Protein AF-A0A951PVG9-F1 (afdb_monomer_lite)

Radius of gyration: 15.19 Å; chains: 1; bounding box: 36×34×34 Å

Structure (mmCIF, N/CA/C/O backbone):
data_AF-A0A951PVG9-F1
#
_entry.id   AF-A0A951PVG9-F1
#
loop_
_atom_site.group_PDB
_atom_site.id
_atom_site.type_symbol
_atom_site.label_atom_id
_atom_site.label_alt_id
_atom_site.label_comp_id
_atom_site.label_asym_id
_atom_site.label_entity_id
_atom_site.label_seq_id
_atom_site.pdbx_PDB_ins_code
_atom_site.Cartn_x
_atom_site.Cartn_y
_atom_site.Cartn_z
_atom_site.occupancy
_atom_site.B_iso_or_equiv
_atom_site.auth_seq_id
_atom_site.auth_comp_id
_atom_site.auth_asym_id
_atom_site.auth_atom_id
_atom_site.pdbx_PDB_model_num
ATOM 1 N N . MET A 1 1 ? 28.425 -24.438 -24.888 1.00 44.50 1 MET A N 1
ATOM 2 C CA . MET A 1 1 ? 28.438 -23.288 -23.963 1.00 44.50 1 MET A CA 1
ATOM 3 C C . MET A 1 1 ? 27.001 -22.878 -23.744 1.00 44.50 1 MET A C 1
ATOM 5 O O . MET A 1 1 ? 26.403 -22.303 -24.640 1.00 44.50 1 MET A O 1
ATOM 9 N N . SER A 1 2 ? 26.442 -23.262 -22.604 1.00 70.56 2 SER A N 1
ATOM 10 C CA . SER A 1 2 ? 25.092 -22.878 -22.204 1.00 70.56 2 SER A CA 1
ATOM 11 C C . SER A 1 2 ? 25.213 -22.256 -20.830 1.00 70.56 2 SER A C 1
ATOM 13 O O . SER A 1 2 ? 25.279 -22.967 -19.835 1.00 70.56 2 SER A O 1
ATOM 15 N N . LEU A 1 3 ? 25.305 -20.935 -20.798 1.00 51.03 3 LEU A N 1
ATOM 16 C CA . LEU A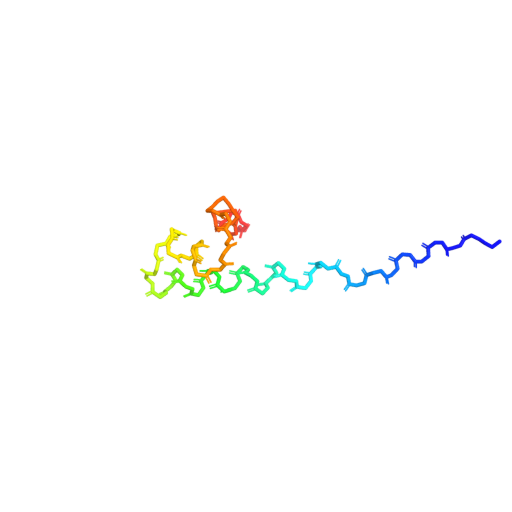 1 3 ? 25.012 -20.157 -19.609 1.00 51.03 3 LEU A CA 1
ATOM 17 C C . LEU A 1 3 ? 24.057 -19.065 -20.066 1.00 51.03 3 LEU A C 1
ATOM 19 O O . LEU A 1 3 ? 24.430 -18.063 -20.665 1.00 51.03 3 LEU A O 1
ATOM 23 N N . SER A 1 4 ? 22.778 -19.370 -19.884 1.00 64.25 4 SER A N 1
ATOM 24 C CA . SER A 1 4 ? 21.695 -18.406 -19.844 1.00 64.25 4 SER A CA 1
ATOM 25 C C . SER A 1 4 ? 21.903 -17.534 -18.609 1.00 64.25 4 SER A C 1
ATOM 27 O O . SER A 1 4 ? 21.331 -17.793 -17.553 1.00 64.25 4 SER A O 1
ATOM 29 N N . 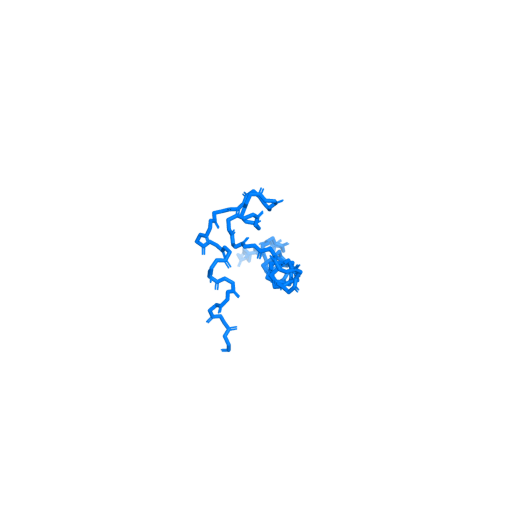GLU A 1 5 ? 22.765 -16.532 -18.719 1.00 54.91 5 GLU A N 1
ATOM 30 C CA . GLU A 1 5 ? 22.868 -15.479 -17.715 1.00 54.91 5 GLU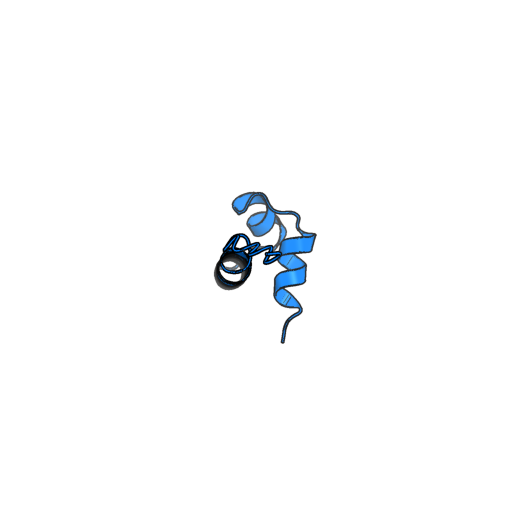 A CA 1
ATOM 31 C C . GLU A 1 5 ? 21.745 -14.487 -17.995 1.00 54.91 5 GLU A C 1
ATOM 33 O O . GLU A 1 5 ? 21.890 -13.473 -18.673 1.00 54.91 5 GLU A O 1
ATOM 38 N N . SER A 1 6 ? 20.558 -14.865 -17.523 1.00 55.31 6 SER A N 1
ATOM 39 C CA . SER A 1 6 ? 19.409 -13.987 -17.360 1.00 55.31 6 SER A CA 1
ATOM 40 C C . SER A 1 6 ? 19.698 -12.986 -16.240 1.00 55.31 6 SER A C 1
ATOM 42 O O . SER A 1 6 ? 19.034 -12.994 -15.211 1.00 55.31 6 SER A O 1
ATOM 44 N N . ASP A 1 7 ? 20.691 -12.122 -16.437 1.00 52.84 7 ASP A N 1
ATOM 45 C CA . ASP A 1 7 ? 20.918 -10.960 -15.585 1.00 52.84 7 ASP A CA 1
ATOM 46 C C . ASP A 1 7 ? 20.052 -9.811 -16.111 1.00 52.84 7 ASP A C 1
ATOM 48 O O . ASP A 1 7 ? 20.493 -8.866 -16.760 1.00 52.84 7 ASP A O 1
ATOM 52 N N . ASN A 1 8 ? 18.746 -9.955 -15.891 1.00 54.59 8 ASN A N 1
ATOM 53 C CA . ASN A 1 8 ? 17.874 -8.800 -15.803 1.00 54.59 8 ASN A CA 1
ATOM 54 C C . ASN A 1 8 ? 17.897 -8.378 -14.329 1.00 54.59 8 ASN A C 1
ATOM 56 O O . ASN A 1 8 ? 17.172 -8.986 -13.537 1.00 54.59 8 ASN A O 1
ATOM 60 N N . PRO A 1 9 ? 18.647 -7.339 -13.917 1.00 50.22 9 PRO A N 1
ATOM 61 C CA . PRO A 1 9 ? 18.435 -6.707 -12.622 1.00 50.22 9 PRO A CA 1
ATOM 62 C C . PRO A 1 9 ? 17.153 -5.872 -12.714 1.00 50.22 9 PRO A C 1
ATOM 64 O O . PRO A 1 9 ? 17.161 -4.647 -12.658 1.00 50.22 9 PRO A O 1
ATOM 67 N N . CYS A 1 10 ? 16.024 -6.528 -12.945 1.00 48.38 10 CYS A N 1
ATOM 68 C CA . CYS A 1 10 ? 14.742 -5.882 -13.116 1.00 48.38 10 CYS A CA 1
ATOM 69 C C . CYS A 1 10 ? 13.769 -6.543 -12.145 1.00 48.38 10 CYS A C 1
ATOM 71 O O . CYS A 1 10 ? 13.536 -7.741 -12.244 1.00 48.38 10 CYS A O 1
ATOM 73 N N . LEU A 1 11 ? 13.229 -5.733 -11.224 1.00 50.25 11 LEU A N 1
ATOM 74 C CA . LEU A 1 11 ? 12.057 -5.944 -10.349 1.00 50.25 11 LEU A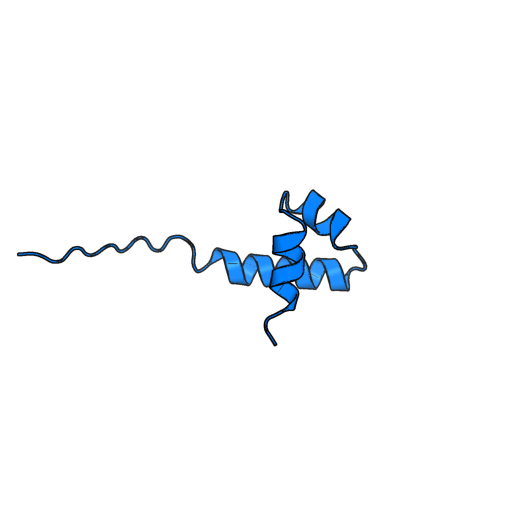 CA 1
ATOM 75 C C . LEU A 1 11 ? 12.329 -5.958 -8.837 1.00 50.25 11 LEU A C 1
ATOM 77 O O . LEU A 1 11 ? 11.511 -5.409 -8.101 1.00 50.25 11 LEU A O 1
ATOM 81 N N . THR A 1 12 ? 13.469 -6.449 -8.344 1.00 46.34 12 THR A N 1
ATOM 82 C CA . THR A 1 12 ? 13.673 -6.575 -6.880 1.00 46.34 12 THR A CA 1
ATOM 83 C C . THR A 1 12 ? 13.830 -5.229 -6.154 1.00 46.34 12 THR A C 1
ATOM 85 O O . THR A 1 12 ? 13.436 -5.095 -4.998 1.00 46.34 12 THR A O 1
ATOM 88 N N . VAL A 1 13 ? 14.342 -4.189 -6.822 1.00 50.53 13 VAL A N 1
ATOM 89 C CA . VAL A 1 13 ? 14.587 -2.872 -6.192 1.00 50.53 13 VAL A CA 1
ATOM 90 C C . VAL A 1 13 ? 13.310 -2.040 -5.990 1.00 50.53 13 VAL A C 1
ATOM 92 O O . VAL A 1 13 ? 13.284 -1.164 -5.128 1.00 50.53 13 VAL A O 1
ATOM 95 N N . ASN A 1 14 ? 12.232 -2.317 -6.733 1.00 60.72 14 ASN A N 1
ATOM 96 C CA . ASN A 1 14 ? 11.019 -1.491 -6.690 1.00 60.72 14 ASN A CA 1
ATOM 97 C C . ASN A 1 14 ? 10.103 -1.821 -5.504 1.00 60.72 14 ASN A C 1
ATOM 99 O O . ASN A 1 14 ? 9.471 -0.917 -4.962 1.00 60.72 14 ASN A O 1
ATOM 103 N N . LEU A 1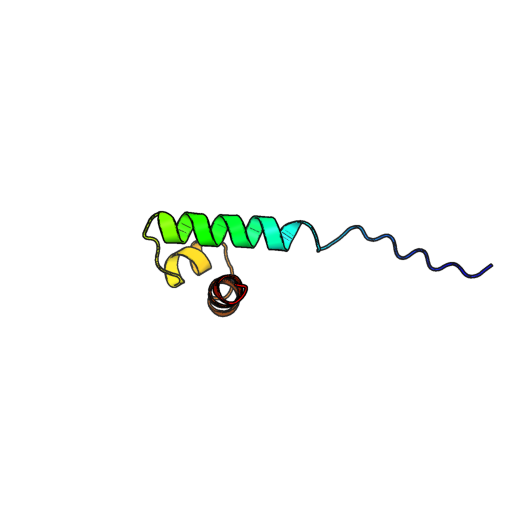 15 ? 10.063 -3.077 -5.045 1.00 69.81 15 LEU A N 1
ATOM 104 C CA . LEU A 1 15 ? 9.110 -3.493 -4.011 1.00 69.81 15 LEU A CA 1
ATOM 105 C C . LEU A 1 15 ? 9.442 -2.909 -2.626 1.00 69.81 15 LEU A C 1
ATOM 107 O O . LEU A 1 15 ? 8.548 -2.447 -1.925 1.00 69.81 15 LEU A O 1
ATOM 111 N N . GLN A 1 16 ? 10.725 -2.830 -2.252 1.00 74.88 16 GLN A N 1
ATOM 112 C CA . GLN A 1 16 ? 11.134 -2.218 -0.976 1.00 74.88 16 GLN A CA 1
ATOM 113 C C . GLN A 1 16 ? 10.892 -0.704 -0.937 1.00 74.88 16 GLN A C 1
ATOM 115 O O . GLN A 1 16 ? 10.508 -0.154 0.099 1.00 74.88 16 GLN A O 1
ATOM 120 N N . VAL A 1 17 ? 11.139 -0.015 -2.055 1.00 81.38 17 VAL A N 1
ATOM 121 C CA . VAL A 1 17 ? 10.874 1.426 -2.179 1.00 81.38 17 VAL A CA 1
ATOM 122 C C . VAL A 1 17 ? 9.375 1.677 -2.114 1.00 81.38 17 VAL A C 1
ATOM 124 O O . VAL A 1 17 ? 8.931 2.572 -1.395 1.00 81.38 17 VAL A O 1
ATOM 127 N N . LEU A 1 18 ? 8.592 0.842 -2.796 1.00 82.31 18 LEU A N 1
ATOM 128 C CA . LEU A 1 18 ? 7.145 0.922 -2.779 1.00 82.31 18 LEU A CA 1
ATOM 129 C C . LEU A 1 18 ? 6.581 0.695 -1.370 1.00 82.31 18 LEU A C 1
ATOM 131 O O . LEU A 1 18 ? 5.776 1.495 -0.891 1.00 82.31 18 LEU A O 1
ATOM 135 N N . ALA A 1 19 ? 7.083 -0.322 -0.669 1.00 83.50 19 ALA A N 1
ATOM 136 C CA . ALA A 1 19 ? 6.675 -0.630 0.692 1.00 83.50 19 ALA A CA 1
ATOM 137 C C . ALA A 1 19 ? 6.958 0.519 1.670 1.00 83.50 19 ALA A C 1
ATOM 139 O O . ALA A 1 19 ? 6.100 0.914 2.465 1.00 83.50 19 ALA A O 1
ATOM 140 N N . LYS A 1 20 ? 8.150 1.123 1.572 1.00 86.00 20 LYS A N 1
ATOM 141 C CA . LYS A 1 20 ? 8.516 2.307 2.362 1.00 86.00 20 LYS A CA 1
ATOM 142 C C . LYS A 1 20 ? 7.615 3.502 2.065 1.00 86.00 20 LYS A C 1
ATOM 144 O O . LYS A 1 20 ? 7.228 4.202 2.999 1.00 86.00 20 LYS A O 1
ATOM 149 N N . THR A 1 21 ? 7.282 3.735 0.799 1.00 87.88 21 THR A N 1
ATOM 150 C CA . THR A 1 21 ? 6.412 4.843 0.392 1.00 87.88 21 THR A CA 1
ATOM 151 C C . THR A 1 21 ? 5.002 4.669 0.945 1.00 87.88 21 THR A C 1
ATOM 153 O O . THR A 1 21 ? 4.506 5.578 1.605 1.00 87.88 21 THR A O 1
ATOM 156 N N . ILE A 1 22 ? 4.395 3.490 0.790 1.00 88.44 22 ILE A N 1
ATOM 157 C CA . ILE A 1 22 ? 3.067 3.177 1.344 1.00 88.44 22 ILE A CA 1
ATOM 158 C C . ILE A 1 22 ? 3.054 3.354 2.865 1.00 88.44 22 ILE A C 1
ATOM 160 O O . ILE A 1 22 ? 2.198 4.057 3.401 1.00 88.44 22 ILE A O 1
ATOM 164 N N . LYS A 1 23 ? 4.049 2.796 3.570 1.00 87.25 23 LYS A N 1
ATOM 165 C CA . LYS A 1 23 ? 4.166 2.929 5.030 1.00 87.25 23 LYS A CA 1
ATOM 166 C C . LYS A 1 23 ? 4.275 4.395 5.458 1.00 87.25 23 LYS A C 1
ATOM 168 O O . LYS A 1 23 ? 3.645 4.799 6.432 1.00 87.25 23 LYS A O 1
ATOM 173 N N . LYS A 1 24 ? 5.019 5.209 4.704 1.00 90.62 24 LYS A N 1
ATOM 174 C CA . LYS A 1 24 ? 5.177 6.645 4.958 1.00 90.62 24 LYS A CA 1
ATOM 175 C C . LYS A 1 24 ? 3.890 7.432 4.707 1.00 90.62 24 LYS A C 1
ATOM 177 O O . LYS A 1 24 ? 3.569 8.308 5.503 1.00 90.62 24 LYS A O 1
ATOM 182 N N . LEU A 1 25 ? 3.145 7.109 3.650 1.00 91.00 25 LEU A N 1
ATOM 183 C CA . LEU A 1 25 ? 1.853 7.734 3.358 1.00 91.00 25 LEU A CA 1
ATOM 184 C C . LEU A 1 25 ? 0.810 7.381 4.430 1.00 91.00 25 LEU A C 1
ATOM 186 O O . LEU A 1 25 ? 0.088 8.256 4.902 1.00 91.00 25 LEU A O 1
ATOM 190 N N . ARG A 1 26 ? 0.811 6.133 4.908 1.00 88.25 26 ARG A N 1
ATOM 191 C CA . ARG A 1 26 ? -0.048 5.690 6.013 1.00 88.25 26 ARG A CA 1
ATOM 192 C C . ARG A 1 26 ? 0.310 6.381 7.335 1.00 88.25 26 ARG A C 1
ATOM 194 O O . ARG A 1 26 ? -0.578 6.820 8.057 1.00 88.25 26 ARG A O 1
ATOM 201 N N . GLN A 1 27 ? 1.602 6.569 7.626 1.00 88.00 27 GLN A N 1
ATOM 202 C CA . GLN A 1 27 ? 2.058 7.391 8.763 1.00 88.00 27 GLN A CA 1
ATOM 203 C C . GLN A 1 27 ? 1.663 8.868 8.638 1.00 88.00 27 GLN A C 1
ATOM 205 O O . GLN A 1 27 ? 1.538 9.555 9.648 1.00 88.00 27 GLN A O 1
ATOM 210 N N . PHE A 1 28 ? 1.456 9.348 7.413 1.00 90.25 28 PHE A N 1
ATOM 211 C CA . PHE A 1 28 ? 0.950 10.689 7.133 1.00 90.25 28 PHE A CA 1
ATOM 212 C C . PHE A 1 28 ? -0.553 10.838 7.427 1.00 90.25 28 PHE A C 1
ATOM 214 O O . PHE A 1 28 ? -1.066 11.953 7.401 1.00 90.25 28 PHE A O 1
ATOM 221 N N . GLY A 1 29 ? -1.255 9.735 7.711 1.00 89.25 29 GLY A N 1
ATOM 222 C CA . GLY A 1 29 ? -2.702 9.709 7.924 1.00 89.25 29 GLY A CA 1
ATOM 223 C C . GLY A 1 29 ? -3.514 9.528 6.641 1.00 89.25 29 GLY A C 1
ATOM 224 O O . GLY A 1 29 ? -4.725 9.735 6.665 1.00 89.25 29 GLY A O 1
ATOM 225 N N . LEU A 1 30 ? -2.875 9.153 5.526 1.00 90.00 30 LEU A N 1
ATOM 226 C CA . LEU A 1 30 ? -3.588 8.807 4.297 1.00 90.00 30 LEU A CA 1
ATOM 227 C C . LEU A 1 30 ? -4.205 7.412 4.421 1.00 90.00 30 LEU A C 1
ATOM 229 O O . LEU A 1 30 ? -3.576 6.483 4.935 1.00 90.00 30 LEU A O 1
ATOM 233 N N . SER A 1 31 ? -5.435 7.280 3.928 1.00 89.88 31 SER A N 1
ATOM 234 C CA . SER A 1 31 ? -6.131 5.989 3.862 1.00 89.88 31 SER A CA 1
ATOM 235 C C . SER A 1 31 ? -5.613 5.158 2.689 1.00 89.88 31 SER A C 1
ATOM 237 O O . SER A 1 31 ? -5.112 5.714 1.710 1.00 89.88 31 SER A O 1
ATOM 239 N N . ASP A 1 32 ? -5.756 3.835 2.760 1.00 88.19 32 ASP A N 1
ATOM 240 C CA . ASP A 1 32 ? -5.269 2.928 1.713 1.00 88.19 32 ASP A CA 1
ATOM 241 C C . ASP A 1 32 ? -5.863 3.266 0.334 1.00 88.19 32 ASP A C 1
ATOM 243 O O . ASP A 1 32 ? -5.172 3.122 -0.669 1.00 88.19 32 ASP A O 1
ATOM 247 N N . GLU A 1 33 ? -7.098 3.781 0.284 1.00 91.81 33 GLU A N 1
ATOM 248 C CA . GLU A 1 33 ? -7.771 4.274 -0.925 1.00 91.81 33 GLU A CA 1
ATOM 249 C C . GLU A 1 33 ? -7.026 5.442 -1.568 1.00 91.81 33 GLU A C 1
ATOM 251 O O . GLU A 1 33 ? -6.773 5.437 -2.770 1.00 91.81 33 GLU A O 1
ATOM 256 N N . GLN A 1 34 ? -6.622 6.423 -0.763 1.00 92.44 34 GLN A N 1
ATOM 257 C CA . GLN A 1 34 ? -5.888 7.590 -1.250 1.00 92.44 34 GLN A CA 1
ATOM 258 C C . GLN A 1 34 ? -4.464 7.221 -1.658 1.00 92.44 34 GLN A C 1
ATOM 260 O O . GLN A 1 34 ? -3.918 7.797 -2.589 1.00 92.44 34 GLN A O 1
ATOM 265 N N . ILE A 1 35 ? -3.854 6.262 -0.962 1.00 91.31 35 ILE A N 1
ATOM 266 C CA . ILE A 1 35 ? -2.513 5.760 -1.274 1.00 91.31 35 ILE A CA 1
ATOM 267 C C . ILE A 1 35 ? -2.525 4.977 -2.587 1.00 91.31 35 ILE A C 1
ATOM 269 O O . ILE A 1 35 ? -1.641 5.170 -3.417 1.00 91.31 35 ILE A O 1
ATOM 273 N N . ALA A 1 36 ? -3.525 4.116 -2.772 1.00 90.00 36 ALA A N 1
ATOM 274 C CA . ALA A 1 36 ? -3.757 3.375 -4.004 1.00 90.00 36 ALA A CA 1
ATOM 275 C C . ALA A 1 36 ? -3.949 4.327 -5.187 1.00 90.00 36 ALA A C 1
ATOM 277 O O . ALA A 1 36 ? -3.291 4.169 -6.208 1.00 90.00 36 ALA A O 1
ATOM 278 N N . GLU A 1 37 ? -4.770 5.364 -5.021 1.00 90.56 37 GLU A N 1
ATOM 279 C CA . GLU A 1 37 ? -4.972 6.384 -6.051 1.00 90.56 37 GLU A CA 1
ATOM 280 C C . GLU A 1 37 ? -3.694 7.196 -6.323 1.00 90.56 37 GLU A C 1
ATOM 282 O O . GLU A 1 37 ? -3.308 7.370 -7.475 1.00 90.56 37 GLU A O 1
ATOM 287 N N . ALA A 1 38 ? -2.978 7.628 -5.281 1.00 88.94 38 ALA A N 1
ATOM 288 C CA . ALA A 1 38 ? -1.765 8.437 -5.413 1.00 88.94 38 ALA A CA 1
ATOM 289 C C . ALA A 1 38 ? -0.573 7.684 -6.022 1.00 88.94 38 ALA A C 1
ATOM 291 O O . ALA A 1 38 ? 0.308 8.305 -6.614 1.00 88.94 38 ALA A O 1
ATOM 292 N N . LEU A 1 39 ? -0.513 6.364 -5.837 1.00 85.56 39 LEU A N 1
ATOM 293 C CA . LEU A 1 39 ? 0.518 5.501 -6.415 1.00 85.56 39 LEU A CA 1
ATOM 294 C C . LEU A 1 39 ? 0.047 4.806 -7.697 1.00 85.56 39 LEU A C 1
ATOM 296 O O . LEU A 1 39 ? 0.821 4.046 -8.272 1.00 85.56 39 LEU A O 1
ATOM 300 N N . GLU A 1 40 ? -1.198 5.047 -8.119 1.00 86.94 40 GLU A N 1
ATOM 301 C CA . GLU A 1 40 ? -1.864 4.350 -9.225 1.00 86.94 40 GLU A CA 1
ATOM 302 C C . GLU A 1 40 ? -1.771 2.820 -9.091 1.00 86.94 40 GLU A C 1
ATOM 304 O O . GLU A 1 40 ? -1.578 2.078 -10.056 1.00 86.94 40 GLU A O 1
ATOM 309 N N . LEU A 1 41 ? -1.891 2.338 -7.853 1.00 85.94 41 LEU A N 1
ATOM 310 C CA . LEU A 1 41 ? -1.785 0.932 -7.500 1.00 85.94 41 LEU A CA 1
ATOM 311 C C . LEU A 1 41 ? -3.119 0.352 -7.050 1.00 85.94 41 LEU A C 1
ATOM 313 O O . LEU A 1 41 ? -3.943 1.048 -6.460 1.00 85.94 41 LEU A O 1
ATOM 317 N N . PRO A 1 42 ? -3.321 -0.962 -7.232 1.00 87.62 42 PRO A N 1
ATOM 318 C CA . PRO A 1 42 ? -4.459 -1.643 -6.645 1.00 87.62 42 PRO A CA 1
ATOM 319 C C . PRO A 1 42 ? -4.411 -1.553 -5.118 1.00 87.62 42 PRO A C 1
ATOM 321 O O . PRO A 1 42 ? -3.366 -1.772 -4.500 1.00 87.62 42 PRO A O 1
ATOM 324 N N . LEU A 1 43 ? -5.573 -1.342 -4.502 1.00 88.06 43 LEU A N 1
ATOM 325 C CA . LEU A 1 43 ? -5.727 -1.347 -3.045 1.00 88.06 43 LEU A CA 1
ATOM 326 C C . LEU A 1 43 ? -5.199 -2.645 -2.406 1.00 88.06 43 LEU A C 1
ATOM 328 O O . LEU A 1 43 ? -4.671 -2.634 -1.299 1.00 88.06 43 LEU A O 1
ATOM 332 N N . GLU A 1 44 ? -5.323 -3.767 -3.119 1.00 85.25 44 GLU A N 1
ATOM 333 C CA . GLU A 1 44 ? -4.776 -5.067 -2.719 1.00 85.25 44 GLU A CA 1
ATOM 334 C C . GLU A 1 44 ? -3.256 -5.035 -2.540 1.00 85.25 44 GLU A C 1
ATOM 336 O O . GLU A 1 44 ? -2.754 -5.542 -1.542 1.00 85.25 44 GLU A O 1
ATOM 341 N N . VAL A 1 45 ? -2.532 -4.368 -3.444 1.00 82.25 45 VAL A N 1
ATOM 342 C CA . VAL A 1 45 ? -1.070 -4.222 -3.369 1.00 82.25 45 VAL A CA 1
ATOM 343 C C . VAL A 1 45 ? -0.685 -3.350 -2.175 1.00 82.25 45 VAL A C 1
ATOM 345 O O . VAL A 1 45 ? 0.227 -3.688 -1.423 1.00 82.25 45 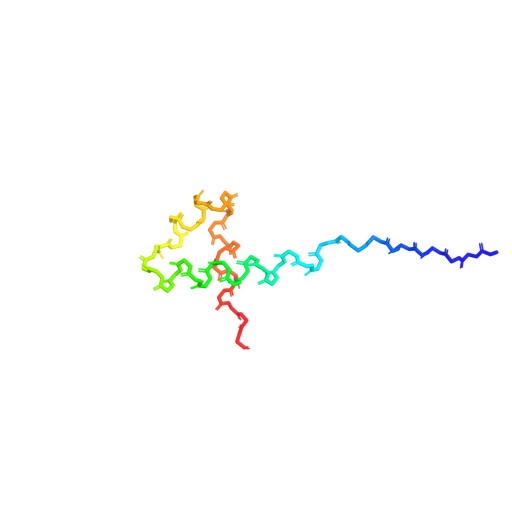VAL A O 1
ATOM 348 N N . VAL A 1 46 ? -1.426 -2.261 -1.945 1.00 85.75 46 VAL A N 1
ATOM 349 C CA . VAL A 1 46 ? -1.232 -1.379 -0.780 1.00 85.75 46 VAL A CA 1
ATOM 350 C C . VAL A 1 46 ? -1.453 -2.136 0.534 1.00 85.75 46 VAL A C 1
ATOM 352 O O . VAL A 1 46 ? -0.687 -1.972 1.483 1.00 85.75 46 VAL A O 1
ATOM 355 N N . LYS A 1 47 ? -2.457 -3.019 0.578 1.00 83.44 47 LYS A N 1
ATOM 356 C CA . LYS A 1 47 ? -2.757 -3.859 1.745 1.00 83.44 47 LYS A CA 1
ATOM 357 C C . LYS A 1 47 ? -1.749 -4.991 1.946 1.00 83.44 47 LYS A C 1
ATOM 359 O O . LYS A 1 47 ? -1.410 -5.279 3.091 1.00 83.44 47 LYS A O 1
ATOM 364 N N . GLN A 1 48 ? -1.244 -5.602 0.872 1.00 78.19 48 GLN A N 1
ATOM 365 C CA . GLN A 1 48 ? -0.238 -6.670 0.940 1.00 78.19 48 GLN A CA 1
ATOM 366 C C . GLN A 1 48 ? 1.080 -6.204 1.554 1.00 78.19 48 GLN A C 1
ATOM 368 O O . GLN A 1 48 ? 1.684 -6.930 2.335 1.00 78.19 48 GLN A O 1
ATOM 373 N N . VAL A 1 49 ? 1.488 -4.968 1.272 1.00 73.69 49 VAL A N 1
ATOM 374 C CA . VAL A 1 49 ? 2.698 -4.350 1.834 1.00 73.69 49 VAL A CA 1
ATOM 375 C C . VAL A 1 49 ? 2.677 -4.262 3.368 1.00 73.69 49 VAL A C 1
ATOM 377 O O . VAL A 1 49 ? 3.719 -4.114 4.003 1.00 73.69 49 VAL A O 1
ATOM 380 N N . ASN A 1 50 ? 1.501 -4.369 3.985 1.00 65.31 50 ASN A N 1
ATOM 381 C CA . ASN A 1 50 ? 1.341 -4.325 5.432 1.00 65.31 50 ASN A CA 1
ATOM 382 C C . ASN A 1 50 ? 1.324 -5.723 6.091 1.00 65.31 50 ASN A C 1
ATOM 384 O O . ASN A 1 50 ? 1.066 -5.800 7.290 1.00 65.31 50 ASN A O 1
ATOM 388 N N . LEU A 1 51 ? 1.537 -6.807 5.330 1.00 59.66 51 LEU A N 1
ATOM 389 C CA . LEU A 1 51 ? 1.456 -8.197 5.810 1.00 59.66 51 LEU A CA 1
ATOM 390 C C . LEU A 1 51 ? 2.818 -8.858 6.085 1.00 59.66 51 LEU A C 1
ATOM 392 O O . LEU A 1 51 ? 2.839 -9.969 6.607 1.00 59.66 51 LEU A O 1
ATOM 396 N N . GLU A 1 52 ? 3.935 -8.204 5.767 1.00 50.34 52 GLU A N 1
ATOM 397 C CA . GLU A 1 52 ? 5.273 -8.685 6.135 1.00 50.34 52 GLU A CA 1
ATOM 398 C C . GLU A 1 52 ? 5.704 -8.033 7.461 1.00 50.34 52 GLU A C 1
ATOM 400 O O . GLU A 1 52 ? 6.196 -6.900 7.481 1.00 50.34 52 GLU A O 1
ATOM 405 N N . GLU A 1 53 ? 5.461 -8.742 8.569 1.00 47.56 53 GLU A N 1
ATOM 406 C CA . GLU A 1 53 ? 6.134 -8.538 9.863 1.00 47.56 53 GLU A CA 1
ATOM 407 C C . GLU A 1 53 ? 7.260 -9.566 10.027 1.00 47.56 53 GLU A C 1
ATOM 409 O O . GLU A 1 53 ? 7.016 -10.758 9.720 1.00 47.56 53 GLU A O 1
#

Sequence (53 aa):
MSLSESDNPCLTVNLQVLAKTIKKLRQFGLSDEQIAEALELPLEVVKQVNLEE

Secondary structure (DSSP, 8-state):
----------SHHHHHHHHHHHHHHHHTT--HHHHHHHTT--HHHHHHTTS--

pLDDT: mean 75.32, std 16.18, range [44.5, 92.44]

Foldseek 3Di:
DDDPPPPPPPDPVVLVVLLVQLVVCVVVVDDLVVSCVVVVHDSVSSVVSVPDD

Organism: NCBI:txid450513